Protein AF-A0A9W9FMP5-F1 (afdb_monomer)

InterPro domains:
  IPR021858 Fungal transcription factor [PF11951] (25-147)

Secondary structure (DSSP, 8-state):
----------------HHHHHHHHHHHHHHHHHHHHHHS-SHIIIIIIHHHHHH-HHHHHHHHHHHHHHHHHHH-----HHHHHHHHHHHHHHHHHHHHHHH-TTS--HHHHHHHHHHHHHHHHHTT-HHHHHHHHHHHHHHHHHHHHHHTTSPP-

Mean predicted aligned error: 11.26 Å

Solvent-accessible surface area (backbone atoms only — not comparable to full-atom values): 8519 Å² total; per-residue (Å²): 141,83,83,80,81,84,79,78,91,82,74,89,71,74,76,49,78,62,59,61,48,51,53,40,51,50,19,32,54,47,29,26,58,56,47,23,71,77,46,83,45,78,53,34,58,55,47,47,52,51,39,37,73,74,33,68,36,44,27,24,28,30,19,15,33,17,36,49,44,52,39,64,74,67,67,49,85,63,58,66,65,48,54,53,48,17,53,53,25,36,52,51,14,53,52,45,45,52,56,34,72,70,34,84,91,58,62,53,61,68,61,51,44,52,45,28,52,40,51,24,53,41,24,53,74,69,69,35,60,69,62,21,46,53,30,50,52,54,42,49,52,55,52,53,56,49,56,54,54,62,74,67,60,77,85,131

Structure (mmCIF, N/CA/C/O backbone):
data_AF-A0A9W9FMP5-F1
#
_entry.id   AF-A0A9W9FMP5-F1
#
loop_
_atom_site.group_PDB
_atom_site.id
_atom_site.type_symbol
_atom_site.label_atom_id
_atom_site.label_alt_id
_atom_site.label_c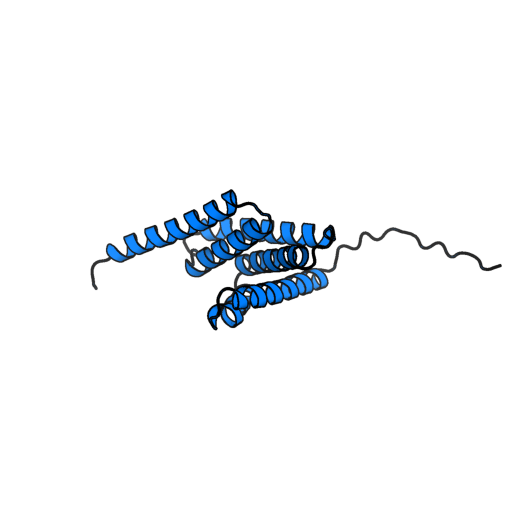omp_id
_atom_site.label_asym_id
_atom_site.label_entity_id
_atom_site.label_seq_id
_atom_site.pdbx_PDB_ins_code
_atom_site.Cartn_x
_atom_site.Cartn_y
_atom_site.Cartn_z
_atom_site.occupancy
_atom_site.B_iso_or_equiv
_atom_site.auth_seq_id
_atom_site.auth_comp_id
_atom_site.auth_asym_id
_atom_site.auth_atom_id
_atom_site.pdbx_PDB_model_num
ATOM 1 N N . MET A 1 1 ? 31.344 25.190 -42.858 1.00 36.44 1 MET A N 1
ATOM 2 C CA . MET A 1 1 ? 31.769 25.723 -41.545 1.00 36.44 1 MET A CA 1
ATOM 3 C C . MET A 1 1 ? 30.525 26.221 -40.824 1.00 36.44 1 MET A C 1
ATOM 5 O O . MET A 1 1 ? 30.128 27.362 -40.998 1.00 36.44 1 MET A O 1
ATOM 9 N N . SER A 1 2 ? 29.834 25.313 -40.141 1.00 35.16 2 SER A N 1
ATOM 10 C CA . SER A 1 2 ? 28.576 25.556 -39.429 1.00 35.16 2 SER A CA 1
ATOM 11 C C . SER A 1 2 ? 28.876 25.939 -37.982 1.00 35.16 2 SER A C 1
ATOM 13 O O . SER A 1 2 ? 29.542 25.190 -37.269 1.00 35.16 2 SER A O 1
ATOM 15 N N . ASN A 1 3 ? 28.422 27.128 -37.587 1.00 31.41 3 ASN A N 1
ATOM 16 C CA . ASN A 1 3 ? 28.619 27.685 -36.257 1.00 31.41 3 ASN A CA 1
ATOM 17 C C . ASN A 1 3 ? 27.646 27.032 -35.262 1.00 31.41 3 ASN A C 1
ATOM 19 O O . ASN A 1 3 ? 26.470 26.838 -35.561 1.00 31.41 3 ASN A O 1
ATOM 23 N N . VAL A 1 4 ? 28.180 26.659 -34.103 1.00 40.00 4 VAL A N 1
ATOM 24 C CA . VAL A 1 4 ? 27.516 25.916 -33.030 1.00 40.00 4 VAL A CA 1
ATOM 25 C C . VAL A 1 4 ? 26.744 26.897 -32.149 1.00 40.00 4 VAL A C 1
ATOM 27 O O . VAL A 1 4 ? 27.342 27.666 -31.396 1.00 40.00 4 VAL A O 1
ATOM 30 N N . GLU A 1 5 ? 25.414 26.856 -32.222 1.00 42.22 5 GLU A N 1
ATOM 31 C CA . GLU A 1 5 ? 24.543 27.517 -31.250 1.00 42.22 5 GLU A CA 1
ATOM 32 C C . GLU A 1 5 ? 24.638 26.755 -29.918 1.00 42.22 5 GLU A C 1
ATOM 34 O O . GLU A 1 5 ? 24.221 25.599 -29.791 1.00 42.22 5 GLU A O 1
ATOM 39 N N . LYS A 1 6 ? 25.244 27.400 -28.919 1.00 42.75 6 LYS A N 1
ATOM 40 C CA . LYS A 1 6 ? 25.359 26.911 -27.543 1.00 42.75 6 LYS A CA 1
ATOM 41 C C . LYS A 1 6 ? 23.966 26.722 -26.938 1.00 42.75 6 LYS A C 1
ATOM 43 O O . LYS A 1 6 ? 23.319 27.688 -26.543 1.00 42.75 6 LYS A O 1
ATOM 48 N N . ARG A 1 7 ? 23.535 25.469 -26.782 1.00 31.64 7 ARG A N 1
ATOM 49 C CA . ARG A 1 7 ? 22.376 25.123 -25.954 1.00 31.64 7 ARG A CA 1
ATOM 50 C C . ARG A 1 7 ? 22.812 25.100 -24.488 1.00 31.64 7 ARG A C 1
ATOM 52 O O . ARG A 1 7 ? 23.547 24.217 -24.057 1.00 31.64 7 ARG A O 1
ATOM 59 N N . SER A 1 8 ? 22.394 26.126 -23.756 1.00 32.75 8 SER A N 1
ATOM 60 C CA . SER A 1 8 ? 22.575 26.261 -22.309 1.00 32.75 8 SER A CA 1
ATOM 61 C C . SER A 1 8 ? 21.872 25.108 -21.568 1.00 32.75 8 SER A C 1
ATOM 63 O O . SER A 1 8 ? 20.692 24.875 -21.841 1.00 32.75 8 SER A O 1
ATOM 65 N N . PRO A 1 9 ? 22.525 24.387 -20.638 1.00 42.00 9 PRO A N 1
ATOM 66 C CA . PRO A 1 9 ? 21.867 23.397 -19.801 1.00 42.00 9 PRO A CA 1
ATOM 67 C C . PRO A 1 9 ? 21.539 24.032 -18.449 1.00 42.00 9 PRO A C 1
ATOM 69 O O . PRO A 1 9 ? 22.345 23.985 -17.526 1.00 42.00 9 PRO A O 1
ATOM 72 N N . ASN A 1 10 ? 20.369 24.658 -18.322 1.00 38.16 10 ASN A N 1
ATOM 73 C CA . ASN A 1 10 ? 19.788 24.860 -16.997 1.00 38.16 10 ASN A CA 1
ATOM 74 C C . ASN A 1 10 ? 18.283 25.114 -17.078 1.00 38.16 10 ASN A C 1
ATOM 76 O O . ASN A 1 10 ? 17.819 26.241 -17.222 1.00 38.16 10 ASN A O 1
ATOM 80 N N . ALA A 1 11 ? 17.525 24.032 -16.982 1.00 34.66 11 ALA A N 1
ATOM 81 C CA . ALA A 1 11 ? 16.156 24.058 -16.507 1.00 34.66 11 ALA A CA 1
ATOM 82 C C . ALA A 1 11 ? 15.938 22.724 -15.803 1.00 34.66 11 ALA A C 1
ATOM 84 O O . ALA A 1 11 ? 15.623 21.706 -16.417 1.00 34.66 11 ALA A O 1
ATOM 85 N N . THR A 1 12 ? 16.194 22.731 -14.500 1.00 41.97 12 THR A N 1
ATOM 86 C CA . THR A 1 12 ? 15.653 21.769 -13.548 1.00 41.97 12 THR A CA 1
ATOM 87 C C . THR A 1 12 ? 14.134 21.851 -13.676 1.00 41.97 12 THR A C 1
ATOM 89 O O . THR A 1 12 ? 13.482 22.626 -12.978 1.00 41.97 12 THR A O 1
ATOM 92 N N . ASN A 1 13 ? 13.577 21.139 -14.657 1.00 40.41 13 ASN A N 1
ATOM 93 C CA . ASN A 1 13 ? 12.145 21.057 -14.871 1.00 40.41 13 ASN A CA 1
ATOM 94 C C . ASN A 1 13 ? 11.558 20.377 -13.640 1.00 40.41 13 ASN A C 1
ATOM 96 O O . ASN A 1 13 ? 11.644 19.162 -13.462 1.00 40.41 13 ASN A O 1
ATOM 100 N N . ALA A 1 14 ? 10.974 21.188 -12.765 1.00 45.09 14 ALA A N 1
ATOM 101 C CA . ALA A 1 14 ? 9.940 20.730 -11.870 1.00 45.09 14 ALA A CA 1
ATOM 102 C C . ALA A 1 14 ? 8.865 20.075 -12.750 1.00 45.09 14 ALA A C 1
ATOM 104 O O . ALA A 1 14 ? 8.106 20.790 -13.402 1.00 45.09 14 ALA A O 1
ATOM 105 N N . LEU A 1 15 ? 8.860 18.734 -12.813 1.00 46.03 15 LEU A N 1
ATOM 106 C CA . LEU A 1 15 ? 7.832 17.958 -13.511 1.00 46.03 15 LEU A CA 1
ATOM 107 C C . LEU A 1 15 ? 6.466 18.552 -13.182 1.00 46.03 15 LEU A C 1
ATOM 109 O O . LEU A 1 15 ? 6.135 18.738 -11.997 1.00 46.03 15 LEU A O 1
ATOM 113 N N . ALA A 1 16 ? 5.710 18.874 -14.226 1.00 40.97 16 ALA A N 1
ATOM 114 C CA . ALA A 1 16 ? 4.450 19.573 -14.096 1.00 40.97 16 ALA A CA 1
ATOM 115 C C . ALA A 1 16 ? 3.493 18.769 -13.189 1.00 40.97 16 ALA A C 1
ATOM 117 O O . ALA A 1 16 ? 3.515 17.535 -13.188 1.00 40.97 16 ALA A O 1
ATOM 118 N N . PRO A 1 17 ? 2.595 19.425 -12.430 1.00 51.88 17 PRO A N 1
ATOM 119 C CA . PRO A 1 17 ? 1.590 18.728 -11.623 1.00 51.88 17 PRO A CA 1
ATOM 120 C C . PRO A 1 17 ? 0.709 17.760 -12.432 1.00 51.88 17 PRO A C 1
ATOM 122 O O . PRO A 1 17 ? 0.138 16.840 -11.854 1.00 51.88 17 PRO A O 1
ATOM 125 N N . ALA A 1 18 ? 0.585 17.980 -13.746 1.00 48.06 18 ALA A N 1
ATOM 126 C CA . ALA A 1 18 ? -0.173 17.137 -14.665 1.00 48.06 18 ALA A CA 1
ATOM 127 C C . ALA A 1 18 ? 0.562 15.832 -15.021 1.00 48.06 18 ALA A C 1
ATOM 129 O O . ALA A 1 18 ? -0.059 14.776 -14.946 1.00 48.06 18 ALA A O 1
ATOM 130 N N . GLU A 1 19 ? 1.869 15.889 -15.301 1.00 50.12 19 GLU A N 1
ATOM 131 C CA . GLU A 1 19 ? 2.709 14.705 -15.563 1.00 50.12 19 GLU A CA 1
ATOM 132 C C . GLU A 1 19 ? 2.706 13.785 -14.332 1.00 50.12 19 GLU A C 1
ATOM 134 O O . GLU A 1 19 ? 2.326 12.623 -14.418 1.00 50.12 19 GLU A O 1
ATOM 139 N N . LYS A 1 20 ? 2.895 14.356 -13.130 1.00 64.00 20 LYS A N 1
ATOM 140 C CA . LYS A 1 20 ? 2.813 13.604 -11.861 1.00 64.00 20 LYS A CA 1
ATOM 141 C C . LYS A 1 20 ? 1.445 12.965 -11.592 1.00 64.00 20 LYS A C 1
ATOM 143 O O . LYS A 1 20 ? 1.367 11.999 -10.836 1.00 64.00 20 LYS A O 1
ATOM 148 N N . ARG A 1 21 ? 0.350 13.533 -12.117 1.00 67.62 21 ARG A N 1
ATOM 149 C CA . ARG A 1 21 ? -1.007 12.971 -11.965 1.00 67.62 21 ARG A CA 1
ATOM 150 C C . ARG A 1 21 ? -1.253 11.831 -12.947 1.00 67.62 21 ARG A C 1
ATOM 152 O O . ARG A 1 21 ? -1.899 10.861 -12.562 1.00 67.62 21 ARG A O 1
ATOM 159 N N . GLN A 1 22 ? -0.740 11.952 -14.169 1.00 74.69 22 GLN A N 1
ATOM 160 C CA . GLN A 1 22 ? -0.816 10.903 -15.184 1.00 74.69 22 GLN A CA 1
ATOM 161 C C . GLN A 1 22 ? -0.038 9.661 -14.739 1.00 74.69 22 GLN A C 1
ATOM 163 O O . GLN A 1 22 ? -0.601 8.570 -14.787 1.00 74.69 22 GLN A O 1
ATOM 168 N N . ASP A 1 23 ? 1.161 9.835 -14.175 1.00 77.56 23 ASP A N 1
ATOM 169 C CA . ASP A 1 23 ? 1.973 8.729 -13.645 1.00 77.56 23 ASP A CA 1
ATOM 170 C C . ASP A 1 23 ? 1.247 7.976 -12.518 1.00 77.56 23 ASP A C 1
ATOM 172 O O . ASP A 1 23 ? 1.156 6.751 -12.513 1.00 77.56 23 ASP A O 1
ATOM 176 N N . VAL A 1 24 ? 0.655 8.708 -11.564 1.00 81.88 24 VAL A N 1
ATOM 177 C CA . VAL A 1 24 ? -0.119 8.102 -10.465 1.00 81.88 24 VAL A CA 1
ATOM 178 C C . VAL A 1 24 ? -1.309 7.310 -10.996 1.00 81.88 24 VAL A C 1
ATOM 180 O O . VAL A 1 24 ? -1.566 6.211 -10.511 1.00 81.88 24 VAL A O 1
ATOM 183 N N . GLN A 1 25 ? -2.041 7.848 -11.974 1.00 83.81 25 GLN A N 1
ATOM 184 C CA . GLN A 1 25 ? -3.195 7.159 -12.547 1.00 83.81 25 GLN A CA 1
ATOM 185 C C . GLN A 1 25 ? -2.780 5.904 -13.322 1.00 83.81 25 GLN A C 1
ATOM 187 O O . GLN A 1 25 ? -3.431 4.869 -13.177 1.00 83.81 25 GLN A O 1
ATOM 192 N N . PHE A 1 26 ? -1.692 5.986 -14.088 1.00 85.06 26 PHE A N 1
ATOM 193 C CA . PHE A 1 26 ? -1.112 4.855 -14.804 1.00 85.06 26 PHE A CA 1
ATOM 194 C C . PHE A 1 26 ? -0.773 3.710 -13.842 1.00 85.06 26 PHE A C 1
ATOM 196 O O . PHE A 1 26 ? -1.336 2.622 -13.962 1.00 85.06 26 PHE A O 1
ATOM 203 N N . PHE A 1 27 ? 0.024 3.978 -12.804 1.00 85.06 27 PHE A N 1
ATOM 204 C CA . PHE A 1 27 ? 0.428 2.939 -11.854 1.00 85.06 27 PHE A CA 1
ATOM 205 C C . PHE A 1 27 ? -0.718 2.425 -10.975 1.00 85.06 27 PHE A C 1
ATOM 207 O O . PHE A 1 27 ? -0.705 1.264 -10.571 1.00 85.06 27 PHE A O 1
ATOM 214 N N . CYS A 1 28 ? -1.746 3.238 -10.700 1.00 84.06 28 CYS A N 1
ATOM 215 C CA . CYS A 1 28 ? -2.967 2.738 -10.058 1.00 84.06 28 CYS A CA 1
ATOM 216 C C . CYS A 1 28 ? -3.701 1.725 -10.949 1.00 84.06 28 CYS A C 1
ATOM 218 O O . CYS A 1 28 ? -4.200 0.716 -10.445 1.00 84.06 28 CYS A O 1
ATOM 220 N N . SER A 1 29 ? -3.768 1.980 -12.260 1.00 84.38 29 SER A N 1
ATOM 221 C CA . SER A 1 29 ? -4.370 1.052 -13.221 1.00 84.38 29 SER A CA 1
ATOM 222 C C . SER A 1 29 ? -3.570 -0.246 -13.311 1.00 84.38 29 SER A C 1
ATOM 224 O O . SER A 1 29 ? -4.166 -1.321 -13.305 1.00 84.38 29 SER A O 1
ATOM 226 N N . GLU A 1 30 ? -2.238 -0.162 -13.334 1.00 83.31 30 GLU A N 1
ATOM 227 C CA . GLU A 1 30 ? -1.379 -1.350 -13.310 1.00 83.31 30 GLU A CA 1
ATOM 228 C C . GLU A 1 30 ? -1.582 -2.171 -12.037 1.00 83.31 30 GLU A C 1
ATOM 230 O O . GLU A 1 30 ? -1.874 -3.363 -12.115 1.00 83.31 30 GLU A O 1
ATOM 235 N N . ALA A 1 31 ? -1.518 -1.535 -10.863 1.00 83.19 31 ALA A N 1
ATOM 236 C CA . ALA A 1 31 ? -1.736 -2.209 -9.583 1.00 83.19 31 ALA A CA 1
ATOM 237 C C . ALA A 1 31 ? -3.095 -2.919 -9.528 1.00 83.19 31 ALA A C 1
ATOM 239 O O . ALA A 1 31 ? -3.195 -4.026 -9.003 1.00 83.19 31 ALA A O 1
ATOM 240 N N . THR A 1 32 ? -4.130 -2.311 -10.108 1.00 80.94 32 THR A N 1
ATOM 241 C CA . THR A 1 32 ? -5.474 -2.895 -10.184 1.00 80.94 32 THR A CA 1
ATOM 242 C C . THR A 1 32 ? -5.491 -4.175 -11.022 1.00 80.94 32 THR A C 1
ATOM 244 O O . THR A 1 32 ? -6.002 -5.192 -10.553 1.00 80.94 32 THR A O 1
ATOM 247 N N . GLY A 1 33 ? -4.867 -4.165 -12.204 1.00 79.75 33 GLY A N 1
ATOM 248 C CA . GLY A 1 33 ? -4.755 -5.352 -13.060 1.00 79.75 33 GLY A CA 1
ATOM 249 C C . GLY A 1 33 ? -3.903 -6.468 -12.444 1.00 79.75 33 GLY A C 1
ATOM 250 O O . GLY A 1 33 ? -4.231 -7.648 -12.553 1.00 79.75 33 GLY A O 1
ATOM 251 N N . ILE A 1 34 ? -2.828 -6.107 -11.741 1.00 78.19 34 ILE A N 1
ATOM 252 C CA . ILE A 1 34 ? -1.970 -7.068 -11.036 1.00 78.19 34 ILE A CA 1
ATOM 253 C C . ILE A 1 34 ? -2.763 -7.756 -9.919 1.00 78.19 34 ILE A C 1
ATOM 255 O O . ILE A 1 34 ? -2.785 -8.983 -9.820 1.00 78.19 34 ILE A O 1
ATOM 259 N N . LEU A 1 35 ? -3.444 -6.971 -9.082 1.00 74.88 35 LEU A N 1
ATOM 260 C CA . LEU A 1 35 ? -4.177 -7.483 -7.926 1.00 74.88 35 LEU A CA 1
ATOM 261 C C . LEU A 1 35 ? -5.429 -8.267 -8.323 1.00 74.88 35 LEU A C 1
ATOM 263 O O . LEU A 1 35 ? -5.739 -9.255 -7.659 1.00 74.88 35 LEU A O 1
ATOM 267 N N . SER A 1 36 ? -6.109 -7.902 -9.412 1.00 74.44 36 SER A N 1
ATOM 268 C CA . SER A 1 36 ? -7.226 -8.695 -9.942 1.00 74.44 36 SER A CA 1
ATOM 269 C C . SER A 1 36 ? -6.774 -10.070 -10.449 1.00 74.44 36 SER A C 1
ATOM 271 O O . SER A 1 36 ? -7.516 -11.043 -10.308 1.00 74.44 36 SER A O 1
ATOM 273 N N . GLY A 1 37 ? -5.532 -10.190 -10.936 1.00 71.12 37 GLY A N 1
ATOM 274 C CA . GLY A 1 37 ? -4.912 -11.474 -11.275 1.00 71.12 37 GLY A CA 1
ATOM 275 C C . GLY A 1 37 ? -4.628 -12.372 -10.062 1.00 71.12 37 GLY A C 1
ATOM 276 O O . GLY A 1 37 ? -4.763 -13.591 -10.159 1.00 71.12 37 GLY A O 1
ATOM 277 N N . PHE A 1 38 ? -4.273 -11.791 -8.911 1.00 65.81 38 PHE A N 1
ATOM 278 C CA . PHE A 1 38 ? -4.036 -12.534 -7.662 1.00 65.81 38 PHE A CA 1
ATOM 279 C C . PHE A 1 38 ? -5.322 -12.855 -6.891 1.00 65.81 38 PHE A C 1
ATOM 281 O O . PHE A 1 38 ? -5.408 -13.887 -6.225 1.00 65.81 38 PHE A O 1
A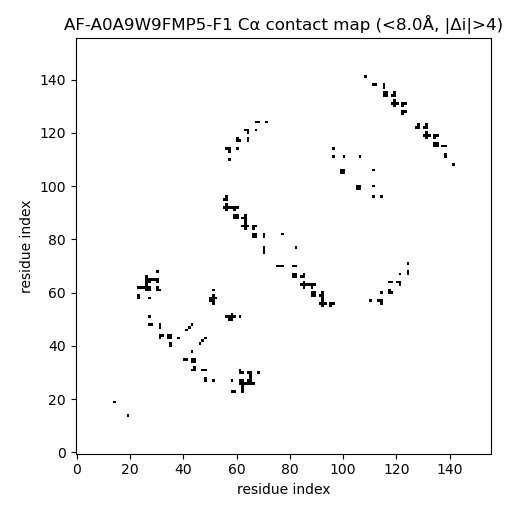TOM 288 N N . PHE A 1 39 ? -6.321 -11.980 -6.987 1.00 62.91 39 PHE A N 1
ATOM 289 C CA . PHE A 1 39 ? -7.585 -12.079 -6.269 1.00 62.91 39 PHE A CA 1
ATOM 290 C C . PHE A 1 39 ? -8.752 -11.946 -7.257 1.00 62.91 39 PHE A C 1
ATOM 292 O O . PHE A 1 39 ? -9.390 -10.889 -7.305 1.00 62.91 39 PHE A O 1
ATOM 299 N N . PRO A 1 40 ? -9.048 -13.001 -8.042 1.00 55.69 40 PRO A N 1
ATOM 300 C CA . PRO A 1 40 ? -10.070 -12.976 -9.085 1.00 55.69 40 PRO A CA 1
ATOM 301 C C . PRO A 1 40 ? -11.458 -12.781 -8.469 1.00 55.69 40 PRO A C 1
ATOM 303 O O . PRO A 1 40 ? -12.147 -13.718 -8.074 1.00 55.69 40 PRO A O 1
ATOM 306 N N . SER A 1 41 ? -11.850 -11.522 -8.334 1.00 59.00 41 SER A N 1
ATOM 307 C CA . SER A 1 41 ? -13.162 -11.075 -7.893 1.00 59.00 41 SER A CA 1
ATOM 308 C C . SER A 1 41 ? -13.414 -9.706 -8.514 1.00 59.00 41 SER A C 1
ATOM 310 O O . SER A 1 41 ? -12.496 -8.888 -8.592 1.00 59.00 41 SER A O 1
AT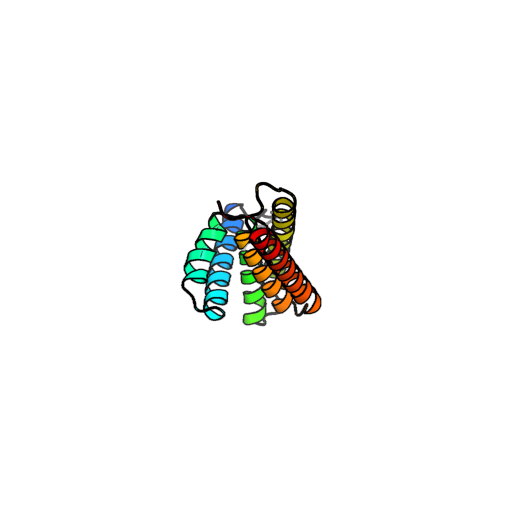OM 312 N N . ASP A 1 42 ? -14.666 -9.421 -8.879 1.00 58.62 42 ASP A N 1
ATOM 313 C CA . ASP A 1 42 ? -15.104 -8.099 -9.368 1.00 58.62 42 ASP A CA 1
ATOM 314 C C . ASP A 1 42 ? -14.815 -6.964 -8.370 1.00 58.62 42 ASP A C 1
ATOM 316 O O . ASP A 1 42 ? -14.917 -5.781 -8.703 1.00 58.62 42 ASP A O 1
ATOM 320 N N . CYS A 1 43 ? -14.449 -7.340 -7.138 1.00 55.91 43 CYS A N 1
ATOM 321 C CA . CYS A 1 43 ? -13.929 -6.459 -6.117 1.00 55.91 43 CYS A CA 1
ATOM 322 C C . CYS A 1 43 ? -12.732 -5.682 -6.669 1.00 55.91 43 CYS A C 1
ATOM 324 O O . CYS A 1 43 ? -12.862 -4.500 -6.919 1.00 55.91 43 CYS A O 1
ATOM 326 N N . TRP A 1 44 ? -11.584 -6.287 -6.961 1.00 66.19 44 TRP A N 1
ATOM 327 C CA . TRP A 1 44 ? -10.370 -5.486 -7.170 1.00 66.19 44 TRP A CA 1
ATOM 328 C C . TRP A 1 44 ? -10.418 -4.587 -8.404 1.00 66.19 44 TRP A C 1
ATOM 330 O O . TRP A 1 44 ? -10.050 -3.423 -8.297 1.00 66.19 44 TRP A O 1
ATOM 340 N N . ASP A 1 45 ? -10.963 -5.061 -9.522 1.00 67.25 45 ASP A N 1
ATOM 341 C CA . ASP A 1 45 ? -10.940 -4.298 -10.773 1.00 67.25 45 ASP A CA 1
ATOM 342 C C . ASP A 1 45 ? -11.812 -3.026 -10.709 1.00 67.25 45 ASP A C 1
ATOM 344 O O . ASP A 1 45 ? -11.393 -1.930 -11.087 1.00 67.25 45 ASP A O 1
ATOM 348 N N . ARG A 1 46 ? -13.020 -3.130 -10.134 1.00 71.44 46 ARG A N 1
ATOM 349 C CA . ARG A 1 46 ? -13.950 -1.995 -10.014 1.00 71.44 46 ARG A CA 1
ATOM 350 C C . ARG A 1 46 ? -13.832 -1.266 -8.674 1.00 71.44 46 ARG A C 1
ATOM 352 O O . ARG A 1 46 ? -13.884 -0.037 -8.645 1.00 71.44 46 ARG A O 1
ATOM 359 N N . PHE A 1 47 ? -13.693 -1.992 -7.570 1.00 76.81 47 PHE A N 1
ATOM 360 C CA . PHE A 1 47 ? -13.628 -1.431 -6.219 1.00 76.81 47 PHE A CA 1
ATOM 361 C C . PHE A 1 47 ? -12.310 -0.702 -5.990 1.00 76.81 47 PHE A C 1
ATOM 363 O O . PHE A 1 47 ? -12.342 0.458 -5.590 1.00 76.81 47 PHE A O 1
ATOM 370 N N . LEU A 1 48 ? -11.154 -1.309 -6.299 1.00 78.88 48 LEU A N 1
ATOM 371 C CA . LEU A 1 48 ? -9.871 -0.632 -6.079 1.00 78.88 48 LEU A CA 1
ATOM 372 C C . LEU A 1 48 ? -9.772 0.627 -6.940 1.00 78.88 48 LEU A C 1
ATOM 374 O O . LEU A 1 48 ? -9.401 1.682 -6.429 1.00 78.88 48 LEU A O 1
ATOM 378 N N . SER A 1 49 ? -10.197 0.550 -8.204 1.00 79.75 49 SER A N 1
ATOM 379 C CA . SER A 1 49 ? -10.277 1.713 -9.091 1.00 79.75 49 SER A CA 1
ATOM 380 C C . SER A 1 49 ? -11.080 2.856 -8.450 1.00 79.75 49 SER A C 1
ATOM 382 O O . SER A 1 49 ? -10.548 3.952 -8.262 1.00 79.75 49 SER A O 1
ATOM 384 N N . GLN A 1 50 ? -12.310 2.597 -7.990 1.00 85.00 50 GLN A N 1
ATOM 385 C CA . GLN A 1 50 ? -13.133 3.603 -7.302 1.00 85.00 50 GLN A CA 1
ATOM 386 C C . GLN A 1 50 ? -12.457 4.158 -6.039 1.00 85.00 50 GLN A C 1
ATOM 388 O O . GLN A 1 50 ? -12.444 5.374 -5.821 1.00 85.00 50 GLN A O 1
ATOM 393 N N . LEU A 1 51 ? -11.840 3.291 -5.237 1.00 86.06 51 LEU A N 1
ATOM 394 C CA . LEU A 1 51 ? -11.172 3.684 -4.001 1.00 86.06 51 LEU A CA 1
ATOM 3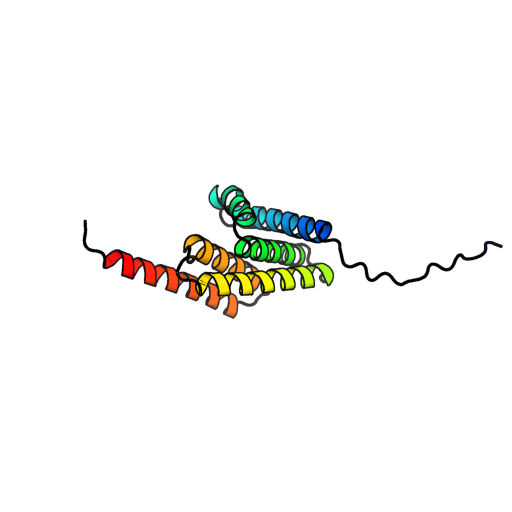95 C C . LEU A 1 51 ? -9.933 4.549 -4.243 1.00 86.06 51 LEU A C 1
ATOM 397 O O . LEU A 1 51 ? -9.699 5.480 -3.476 1.00 86.06 51 LEU A O 1
ATOM 401 N N . THR A 1 52 ? -9.165 4.320 -5.312 1.00 86.50 52 THR A N 1
ATOM 402 C CA . THR A 1 52 ? -8.033 5.200 -5.666 1.00 86.50 52 THR A CA 1
ATOM 403 C C . THR A 1 52 ? -8.496 6.603 -6.071 1.00 86.50 52 THR A C 1
ATOM 405 O O . THR A 1 52 ? -7.772 7.581 -5.879 1.00 86.50 52 THR A O 1
ATOM 408 N N . HIS A 1 53 ? -9.719 6.760 -6.582 1.00 85.81 53 HIS A N 1
ATOM 409 C CA . HIS A 1 53 ? -10.279 8.084 -6.850 1.00 85.81 53 HIS A CA 1
ATOM 410 C C . HIS A 1 53 ? -10.704 8.795 -5.561 1.00 85.81 53 HIS A C 1
ATOM 412 O O . HIS A 1 53 ? -10.383 9.978 -5.386 1.00 85.81 53 HIS A O 1
ATOM 418 N N . GLN A 1 54 ? -11.373 8.067 -4.665 1.00 87.06 54 GLN A N 1
ATOM 419 C CA . GLN A 1 54 ? -11.993 8.598 -3.449 1.00 87.06 54 GLN A CA 1
ATOM 420 C C . GLN A 1 54 ? -11.000 8.812 -2.302 1.00 87.06 54 GLN A C 1
ATOM 422 O O . GLN A 1 54 ? -11.089 9.814 -1.595 1.00 87.06 54 GLN A O 1
ATOM 427 N N . HIS A 1 55 ? -10.021 7.921 -2.141 1.00 88.81 55 HIS A N 1
ATOM 428 C CA . HIS A 1 55 ? -9.170 7.875 -0.956 1.00 88.81 55 HIS A CA 1
ATOM 429 C C . HIS A 1 55 ? -7.694 8.103 -1.310 1.00 88.81 55 HIS A C 1
ATOM 431 O O . HIS A 1 55 ? -7.076 7.275 -1.987 1.00 88.81 55 HIS A O 1
ATOM 437 N N . PRO A 1 56 ? -7.084 9.217 -0.856 1.00 88.88 56 PRO A N 1
ATOM 438 C CA . PRO A 1 56 ? -5.693 9.540 -1.172 1.00 88.88 56 PRO A CA 1
ATOM 439 C C . PRO A 1 56 ? -4.712 8.483 -0.651 1.00 88.88 56 PRO A C 1
ATOM 441 O O . PRO A 1 56 ? -3.776 8.143 -1.371 1.00 88.88 56 PRO A O 1
ATOM 444 N N . THR A 1 57 ? -4.962 7.902 0.528 1.00 91.81 57 THR A N 1
ATOM 445 C CA . THR A 1 57 ? -4.161 6.802 1.089 1.00 91.81 57 THR A CA 1
ATOM 446 C C . THR A 1 57 ? -4.051 5.628 0.111 1.00 91.81 57 THR A C 1
ATOM 448 O O . THR A 1 57 ? -2.947 5.203 -0.230 1.00 91.81 57 THR A O 1
ATOM 451 N N . ILE A 1 58 ? -5.195 5.159 -0.400 1.00 92.12 58 ILE A N 1
ATOM 452 C CA . ILE A 1 58 ? -5.282 4.023 -1.327 1.00 92.12 58 ILE A CA 1
ATOM 453 C C . ILE A 1 58 ? -4.619 4.356 -2.659 1.00 92.12 58 ILE A C 1
ATOM 455 O O . ILE A 1 58 ? -3.859 3.551 -3.185 1.00 92.12 58 ILE A O 1
ATOM 459 N N . ARG A 1 59 ? -4.848 5.564 -3.181 1.00 92.88 59 ARG A N 1
ATOM 460 C CA . ARG A 1 59 ? -4.229 6.042 -4.425 1.00 92.88 59 ARG A CA 1
ATOM 461 C C . ARG A 1 59 ? -2.707 6.008 -4.367 1.00 92.88 59 ARG A C 1
ATOM 463 O O . ARG A 1 59 ? -2.062 5.508 -5.280 1.00 92.88 59 ARG A O 1
ATOM 470 N N . HIS A 1 60 ? -2.134 6.544 -3.293 1.00 93.88 60 HIS A N 1
ATOM 471 C CA . HIS A 1 60 ? -0.687 6.576 -3.114 1.00 93.88 60 HIS A CA 1
ATOM 472 C C . HIS A 1 60 ? -0.113 5.169 -2.903 1.00 93.88 60 HIS A C 1
ATOM 474 O O . HIS A 1 60 ? 0.914 4.839 -3.490 1.00 93.88 60 HIS A O 1
ATOM 480 N N . ALA A 1 61 ? -0.792 4.312 -2.136 1.00 93.81 61 ALA A N 1
ATOM 481 C CA . ALA A 1 61 ? -0.360 2.931 -1.940 1.00 93.81 61 ALA A CA 1
ATOM 482 C C . ALA A 1 61 ? -0.412 2.118 -3.248 1.00 93.81 61 ALA A C 1
ATOM 484 O O . ALA A 1 61 ? 0.559 1.450 -3.591 1.00 93.81 61 ALA A O 1
ATOM 485 N N . ALA A 1 62 ? -1.499 2.225 -4.018 1.00 92.69 62 ALA A N 1
ATOM 486 C CA . ALA A 1 62 ? -1.654 1.535 -5.297 1.00 92.69 62 ALA A CA 1
ATOM 487 C C . ALA A 1 62 ? -0.621 2.008 -6.331 1.00 92.69 62 ALA A C 1
ATOM 489 O O . ALA A 1 62 ? 0.034 1.183 -6.959 1.00 92.69 62 ALA A O 1
ATOM 490 N N . ALA A 1 63 ? -0.399 3.321 -6.455 1.00 92.00 63 ALA A N 1
ATOM 491 C CA . ALA A 1 63 ? 0.634 3.855 -7.343 1.00 92.00 63 ALA A CA 1
ATOM 492 C C . ALA A 1 63 ? 2.049 3.382 -6.963 1.00 92.00 63 ALA A C 1
ATOM 494 O O . ALA A 1 63 ? 2.863 3.127 -7.846 1.00 92.00 63 ALA A O 1
ATOM 495 N N . ALA A 1 64 ? 2.346 3.238 -5.665 1.00 93.00 64 ALA A N 1
ATOM 496 C CA . ALA A 1 64 ? 3.620 2.678 -5.215 1.00 93.00 64 ALA A CA 1
ATOM 497 C C . ALA A 1 64 ? 3.773 1.203 -5.617 1.00 93.00 64 ALA A C 1
ATOM 499 O O . ALA A 1 64 ? 4.836 0.812 -6.092 1.00 93.00 64 ALA A O 1
ATOM 500 N N . VAL A 1 65 ? 2.711 0.402 -5.461 1.00 91.69 65 VAL A N 1
ATOM 501 C CA . VAL A 1 65 ? 2.697 -1.016 -5.857 1.00 91.69 65 VAL A CA 1
ATOM 502 C C . VAL A 1 65 ? 2.893 -1.173 -7.363 1.00 91.69 65 VAL A C 1
ATOM 504 O O . VAL A 1 65 ? 3.729 -1.976 -7.763 1.00 91.69 65 VAL A O 1
ATOM 507 N N . GLY A 1 66 ? 2.177 -0.400 -8.188 1.00 89.94 66 GLY A N 1
ATOM 508 C CA . GLY A 1 66 ? 2.320 -0.453 -9.647 1.00 89.94 66 GLY A CA 1
ATOM 509 C C . GLY A 1 66 ? 3.753 -0.156 -10.090 1.00 89.94 66 GLY A C 1
ATOM 510 O O . GLY A 1 66 ? 4.366 -0.968 -10.775 1.00 89.94 66 GLY A O 1
ATOM 511 N N . ALA A 1 67 ? 4.328 0.942 -9.592 1.00 89.75 67 ALA A N 1
ATOM 512 C CA . ALA A 1 67 ? 5.698 1.334 -9.924 1.00 89.75 67 ALA A CA 1
ATOM 513 C C . ALA A 1 67 ? 6.749 0.317 -9.443 1.00 89.75 67 ALA A C 1
ATOM 515 O O . ALA A 1 67 ? 7.696 0.012 -10.165 1.00 89.75 67 ALA A O 1
ATOM 516 N N . ALA A 1 68 ? 6.589 -0.244 -8.240 1.00 88.69 68 ALA A N 1
ATOM 517 C CA . ALA A 1 68 ? 7.497 -1.274 -7.732 1.00 88.69 68 ALA A CA 1
ATOM 518 C C . ALA A 1 68 ? 7.367 -2.597 -8.508 1.00 88.69 68 ALA A C 1
ATOM 520 O O . ALA A 1 68 ? 8.362 -3.287 -8.743 1.00 88.69 68 ALA A O 1
ATOM 521 N N . TYR A 1 69 ? 6.150 -2.957 -8.923 1.00 87.62 69 TYR A N 1
ATOM 522 C CA . TYR A 1 69 ? 5.912 -4.165 -9.703 1.00 87.62 69 TYR A CA 1
ATOM 523 C C . TYR A 1 69 ? 6.502 -4.062 -11.105 1.00 87.62 69 TYR A C 1
ATOM 525 O O . TYR A 1 69 ? 7.126 -5.020 -11.549 1.00 87.62 69 TYR A O 1
ATOM 533 N N . GLU A 1 70 ? 6.359 -2.921 -11.783 1.00 85.62 70 GLU A N 1
ATOM 534 C CA . GLU A 1 70 ? 6.969 -2.685 -13.097 1.00 85.62 70 GLU A CA 1
ATOM 535 C C . GLU A 1 70 ? 8.478 -2.984 -13.056 1.00 85.62 70 GLU A C 1
ATOM 537 O O . GLU A 1 70 ? 8.999 -3.747 -13.872 1.00 85.62 70 GLU A O 1
ATOM 542 N N . GLN A 1 71 ? 9.174 -2.474 -12.036 1.00 81.81 71 GLN A N 1
ATOM 543 C CA . GLN A 1 71 ? 10.603 -2.730 -11.834 1.00 81.81 71 GLN A CA 1
ATOM 544 C C . GLN A 1 71 ? 10.910 -4.208 -11.595 1.00 81.81 71 GLN A C 1
ATOM 546 O O . GLN A 1 71 ? 11.842 -4.763 -12.186 1.00 81.81 71 GLN A O 1
ATOM 551 N N . TYR A 1 72 ? 10.118 -4.852 -10.738 1.00 82.69 72 TYR A N 1
ATOM 552 C CA . TYR A 1 72 ? 10.259 -6.270 -10.436 1.00 82.69 72 TYR A CA 1
ATOM 553 C C . TYR A 1 72 ? 10.035 -7.149 -11.680 1.00 82.69 72 TYR A C 1
ATOM 555 O O . TYR A 1 72 ? 10.825 -8.057 -11.955 1.00 82.69 72 TYR A O 1
ATOM 563 N N . ALA A 1 73 ? 8.982 -6.867 -12.451 1.00 81.56 73 ALA A N 1
ATOM 564 C CA . ALA A 1 73 ? 8.558 -7.641 -13.613 1.00 81.56 73 ALA A CA 1
ATOM 565 C C . ALA A 1 73 ? 9.504 -7.463 -14.806 1.00 81.56 73 ALA A C 1
ATOM 567 O O . ALA A 1 73 ? 9.864 -8.448 -15.455 1.00 81.56 73 ALA A O 1
ATOM 568 N N . LEU A 1 74 ? 9.953 -6.233 -15.073 1.00 75.12 74 LEU A N 1
ATOM 569 C CA . LEU A 1 74 ? 10.859 -5.940 -16.185 1.00 75.12 74 LEU A CA 1
ATOM 570 C C . LEU A 1 74 ? 12.311 -6.356 -15.904 1.00 75.12 74 LEU A C 1
ATOM 572 O O . LEU A 1 74 ? 13.109 -6.402 -16.840 1.00 75.12 74 LEU A O 1
ATOM 576 N N . ARG A 1 75 ? 12.673 -6.670 -14.647 1.00 62.00 75 ARG A N 1
ATOM 577 C CA . ARG A 1 75 ? 14.041 -7.035 -14.209 1.00 62.00 75 ARG A CA 1
ATOM 578 C C . ARG A 1 75 ? 15.134 -6.090 -14.732 1.00 62.00 75 ARG A C 1
ATOM 580 O O . ARG A 1 75 ? 16.298 -6.479 -14.850 1.00 62.00 75 ARG A O 1
ATOM 587 N N . ALA A 1 76 ? 14.773 -4.855 -15.059 1.00 61.19 76 ALA A N 1
ATOM 588 C CA . ALA A 1 76 ? 15.723 -3.833 -15.449 1.00 61.19 76 ALA A CA 1
ATOM 589 C C . ALA A 1 76 ? 16.388 -3.291 -14.174 1.00 61.19 76 ALA A C 1
ATOM 591 O O . ALA A 1 76 ? 15.691 -3.109 -13.172 1.00 61.19 76 ALA A O 1
ATOM 592 N N . PRO A 1 77 ? 17.708 -3.014 -14.166 1.00 56.03 77 PRO A N 1
ATOM 593 C CA . PRO A 1 77 ? 18.305 -2.189 -13.122 1.00 56.03 77 PRO A CA 1
ATOM 594 C C . PRO A 1 77 ? 17.505 -0.888 -13.087 1.00 56.03 77 PRO A C 1
ATOM 596 O O . PRO A 1 77 ? 17.507 -0.160 -14.079 1.00 56.03 77 PRO A O 1
ATOM 599 N N . GLY A 1 78 ? 16.742 -0.685 -12.009 1.00 57.12 78 GLY A N 1
ATOM 600 C CA . GLY A 1 78 ? 15.638 0.267 -11.984 1.00 57.12 78 GLY A CA 1
ATOM 601 C C . GLY A 1 78 ? 16.057 1.622 -12.531 1.00 57.12 78 GLY A C 1
ATOM 602 O O . GLY A 1 78 ? 17.089 2.175 -12.131 1.00 57.12 78 GLY A O 1
ATOM 603 N N . GLU A 1 79 ? 15.256 2.181 -13.440 1.00 64.69 79 GLU A N 1
ATOM 604 C CA . GLU A 1 79 ? 15.357 3.611 -13.663 1.00 64.69 79 GLU A CA 1
ATOM 605 C C . GLU A 1 79 ? 15.139 4.273 -12.301 1.00 64.69 79 GLU A C 1
ATOM 607 O O . GLU A 1 79 ? 14.081 4.135 -11.678 1.00 64.69 79 GLU A O 1
ATOM 612 N N . LYS A 1 80 ? 16.176 4.953 -11.798 1.00 69.88 80 LYS A N 1
ATOM 613 C CA . LYS A 1 80 ? 16.161 5.598 -10.475 1.00 69.88 80 LYS A CA 1
ATOM 614 C C . LYS A 1 80 ? 14.940 6.507 -10.302 1.00 69.88 80 LYS A C 1
ATOM 616 O O . LYS A 1 80 ? 14.524 6.788 -9.186 1.00 69.88 80 LYS A O 1
ATOM 621 N N . THR A 1 81 ? 14.378 6.999 -11.400 1.00 74.38 81 THR A N 1
ATOM 622 C CA . THR A 1 81 ? 13.138 7.774 -11.474 1.00 74.38 81 THR A CA 1
ATOM 623 C C . THR A 1 81 ? 11.925 6.995 -10.961 1.00 74.38 81 THR A C 1
ATOM 625 O O . THR A 1 81 ? 11.243 7.502 -10.071 1.00 74.38 81 THR A O 1
ATOM 628 N N . THR A 1 82 ? 11.688 5.768 -11.433 1.00 78.94 82 THR A N 1
ATOM 629 C CA . THR A 1 82 ? 10.554 4.925 -11.007 1.00 78.94 82 THR A CA 1
ATOM 630 C C . THR A 1 82 ? 10.705 4.461 -9.556 1.00 78.94 82 THR A C 1
ATOM 632 O O . THR A 1 82 ? 9.730 4.448 -8.810 1.00 78.94 82 THR A O 1
ATOM 635 N N . GLU A 1 83 ? 11.934 4.189 -9.099 1.00 80.38 83 GLU A N 1
ATOM 636 C CA . GLU A 1 83 ? 12.194 3.774 -7.706 1.00 80.38 83 GLU A CA 1
ATOM 637 C C . GLU A 1 83 ? 11.903 4.933 -6.746 1.00 80.38 83 GLU A C 1
ATOM 639 O O . GLU A 1 83 ? 11.173 4.796 -5.762 1.00 80.38 83 GLU A O 1
ATOM 644 N N . ASN A 1 84 ? 12.409 6.121 -7.088 1.00 85.62 84 ASN A N 1
ATOM 645 C CA . ASN A 1 84 ? 12.117 7.341 -6.348 1.00 85.62 84 ASN A CA 1
ATOM 646 C C . ASN A 1 84 ? 10.619 7.658 -6.356 1.00 85.62 84 ASN A C 1
ATOM 648 O O . ASN A 1 84 ? 10.091 8.115 -5.342 1.00 85.62 84 ASN A O 1
ATOM 652 N N . PHE A 1 85 ? 9.923 7.415 -7.469 1.00 88.50 85 PHE A N 1
ATOM 653 C CA . PHE A 1 85 ? 8.477 7.579 -7.538 1.00 88.50 85 PHE A CA 1
ATOM 654 C C . PHE A 1 85 ? 7.763 6.615 -6.582 1.00 88.50 85 PHE A C 1
ATOM 656 O O . PHE A 1 85 ? 6.975 7.075 -5.752 1.00 88.50 85 PHE A O 1
ATOM 663 N N . ALA A 1 86 ? 8.075 5.316 -6.628 1.00 88.75 86 ALA A N 1
ATOM 664 C CA . ALA A 1 86 ? 7.478 4.308 -5.752 1.00 88.75 86 ALA A CA 1
ATOM 665 C C . ALA A 1 86 ? 7.678 4.665 -4.270 1.00 88.75 86 ALA A C 1
ATOM 667 O O . ALA A 1 86 ? 6.714 4.695 -3.500 1.00 88.75 86 ALA A O 1
ATOM 668 N N . LEU A 1 87 ? 8.898 5.051 -3.881 1.00 89.75 87 LEU A N 1
ATOM 669 C CA . LEU A 1 87 ? 9.214 5.456 -2.510 1.00 89.75 87 LEU A CA 1
ATOM 670 C C . LEU A 1 87 ? 8.473 6.735 -2.084 1.00 89.75 87 LEU A C 1
ATOM 672 O O . LEU A 1 87 ? 7.985 6.829 -0.952 1.00 89.75 87 LEU A O 1
ATOM 676 N N . GLN A 1 88 ? 8.353 7.720 -2.978 1.00 92.38 88 GLN A N 1
ATOM 677 C CA . GLN A 1 88 ? 7.599 8.947 -2.711 1.00 92.38 88 GLN A CA 1
ATOM 678 C C . GLN A 1 88 ? 6.111 8.663 -2.500 1.00 92.38 88 GLN A C 1
ATOM 680 O O . GLN A 1 88 ? 5.510 9.217 -1.577 1.00 92.38 88 GLN A O 1
ATOM 685 N N . GLN A 1 89 ? 5.508 7.823 -3.343 1.00 93.94 89 GLN A N 1
ATOM 686 C CA . GLN A 1 89 ? 4.102 7.447 -3.199 1.00 93.94 89 GLN A CA 1
ATOM 687 C C . GLN A 1 89 ? 3.889 6.618 -1.931 1.00 93.94 89 GLN A C 1
ATOM 689 O O . GLN A 1 89 ? 2.970 6.907 -1.167 1.00 93.94 89 GLN A O 1
ATOM 694 N N . TYR A 1 90 ? 4.790 5.684 -1.623 1.00 94.06 90 TYR A N 1
ATOM 695 C CA . TYR A 1 90 ? 4.718 4.918 -0.383 1.00 94.06 90 TYR A CA 1
ATOM 696 C C . TYR A 1 90 ? 4.782 5.818 0.857 1.00 94.06 90 TYR A C 1
ATOM 698 O O . TYR A 1 90 ? 3.943 5.713 1.750 1.00 94.06 90 TYR A O 1
ATOM 706 N N . SER A 1 91 ? 5.716 6.771 0.886 1.00 93.75 91 SER A N 1
ATOM 707 C CA . SER A 1 91 ? 5.853 7.715 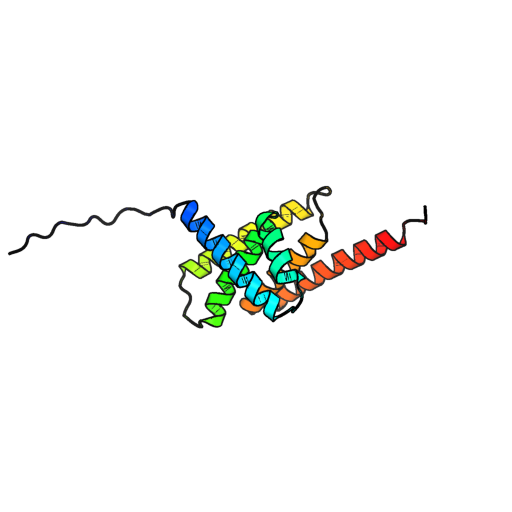2.003 1.00 93.75 91 SER A CA 1
ATOM 708 C C . SER A 1 91 ? 4.581 8.545 2.212 1.00 93.75 91 SER A C 1
ATOM 710 O O . SER A 1 91 ? 4.115 8.694 3.344 1.00 93.75 91 SER A O 1
ATOM 712 N N . LYS A 1 92 ? 3.970 9.030 1.121 1.00 93.88 92 LYS A N 1
ATOM 713 C CA . LYS A 1 92 ? 2.683 9.745 1.173 1.00 93.88 92 LYS A CA 1
ATOM 714 C C . LYS A 1 92 ? 1.557 8.854 1.687 1.00 93.88 92 LYS A C 1
ATOM 716 O O . LYS A 1 92 ? 0.738 9.310 2.481 1.00 93.88 92 LYS A O 1
ATOM 721 N N . ALA A 1 93 ? 1.525 7.591 1.264 1.00 93.88 93 ALA A N 1
ATOM 722 C CA . ALA A 1 93 ? 0.534 6.631 1.725 1.00 93.88 93 ALA A CA 1
ATOM 723 C C . ALA A 1 93 ? 0.664 6.368 3.231 1.00 93.88 93 ALA A C 1
ATOM 725 O O . ALA A 1 93 ? -0.342 6.403 3.929 1.00 93.88 93 ALA A O 1
ATOM 726 N N . ILE A 1 94 ? 1.883 6.179 3.754 1.00 92.69 94 ILE A N 1
ATOM 727 C CA . ILE A 1 94 ? 2.121 6.000 5.197 1.00 92.69 94 ILE A CA 1
ATOM 728 C C . ILE A 1 94 ? 1.643 7.223 5.981 1.00 92.69 94 ILE A C 1
ATOM 730 O O . ILE A 1 94 ? 0.989 7.065 7.010 1.00 92.69 94 ILE A O 1
ATOM 734 N N . GLN A 1 95 ? 1.969 8.433 5.519 1.00 92.31 95 GLN A N 1
ATOM 735 C CA . GLN A 1 95 ? 1.547 9.660 6.193 1.00 92.31 95 GLN A CA 1
ATOM 736 C C . GLN A 1 95 ? 0.016 9.771 6.239 1.00 92.31 95 GLN A C 1
ATOM 738 O O . GLN A 1 95 ? -0.552 9.885 7.322 1.00 92.31 95 GLN A O 1
ATOM 743 N N . SER A 1 96 ? -0.640 9.649 5.084 1.00 89.81 96 SER A 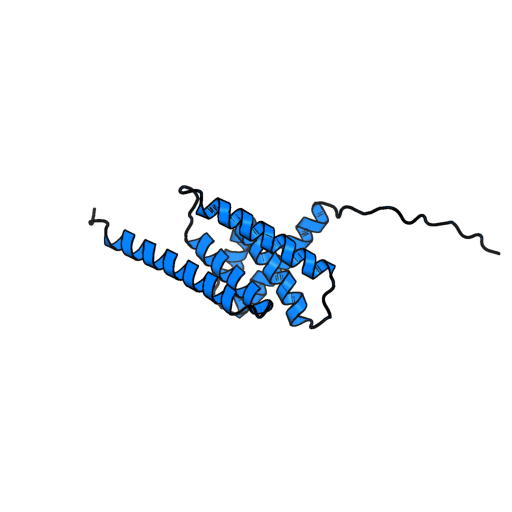N 1
ATOM 744 C CA . SER A 1 96 ? -2.102 9.702 4.963 1.00 89.81 96 SER A CA 1
ATOM 745 C C . SER A 1 96 ? -2.783 8.605 5.793 1.00 89.81 96 SER A C 1
ATOM 747 O O . SER A 1 96 ? -3.776 8.849 6.472 1.00 89.81 96 SER A O 1
ATOM 749 N N . PHE A 1 97 ? -2.215 7.396 5.813 1.00 90.44 97 PHE A N 1
ATOM 750 C CA . PHE A 1 97 ? -2.715 6.286 6.622 1.00 90.44 97 PHE A CA 1
ATOM 751 C C . PHE A 1 97 ? -2.615 6.570 8.124 1.00 90.44 97 PHE A C 1
ATOM 753 O O . PHE A 1 97 ? -3.560 6.301 8.862 1.00 90.44 97 PHE A O 1
ATOM 760 N N . ARG A 1 98 ? -1.495 7.142 8.586 1.00 89.12 98 ARG A N 1
ATOM 761 C CA . ARG A 1 98 ? -1.305 7.527 9.994 1.00 89.12 98 ARG A CA 1
ATOM 762 C C . ARG A 1 98 ? -2.322 8.574 10.439 1.00 89.12 98 ARG A C 1
ATOM 764 O O . ARG A 1 98 ? -2.885 8.442 11.521 1.00 89.12 98 ARG A O 1
ATOM 771 N N . GLU A 1 99 ? -2.575 9.573 9.602 1.00 87.25 99 GLU A N 1
ATOM 772 C CA . GLU A 1 99 ? -3.590 10.599 9.861 1.00 87.25 99 GLU A CA 1
ATOM 773 C C . GLU A 1 99 ? -4.994 9.970 9.952 1.00 87.25 99 GLU A C 1
ATOM 775 O O . GLU A 1 99 ? -5.741 10.252 10.892 1.00 87.25 99 GLU A O 1
ATOM 780 N N . GLN A 1 100 ? -5.315 9.035 9.051 1.00 83.62 100 GLN A N 1
ATOM 781 C CA . GLN A 1 100 ? -6.595 8.320 9.027 1.00 83.62 100 GLN A CA 1
ATOM 782 C C . GLN A 1 100 ? -6.821 7.452 10.278 1.00 83.62 100 GLN A C 1
ATOM 784 O O . GLN A 1 100 ? -7.904 7.478 10.860 1.00 83.62 100 GLN A O 1
ATOM 789 N N . ILE A 1 101 ? -5.817 6.694 10.735 1.00 82.88 101 ILE A N 1
ATOM 790 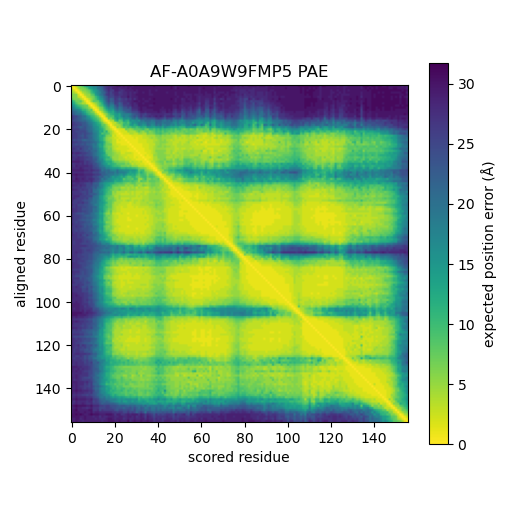C CA . ILE A 1 101 ? -5.966 5.842 11.932 1.00 82.88 101 ILE A CA 1
ATOM 791 C C . ILE A 1 101 ? -6.018 6.654 13.232 1.00 82.88 101 ILE A C 1
ATOM 793 O O . ILE A 1 101 ? -6.622 6.200 14.205 1.00 82.88 101 ILE A O 1
ATOM 797 N N . GLN A 1 102 ? -5.400 7.837 13.265 1.00 83.19 102 GLN A N 1
ATOM 798 C CA . GLN A 1 102 ? -5.404 8.719 14.434 1.00 83.19 102 GLN A CA 1
ATOM 799 C C . GLN A 1 102 ? -6.709 9.505 14.579 1.00 83.19 102 GLN A C 1
ATOM 801 O O . GLN A 1 102 ? -7.021 9.935 15.688 1.00 83.19 102 GLN A O 1
ATOM 806 N N . ASN A 1 103 ? -7.478 9.674 13.500 1.00 80.00 103 ASN A N 1
ATOM 807 C CA . ASN A 1 103 ? -8.769 10.349 13.528 1.00 80.00 103 ASN A CA 1
ATOM 808 C C . ASN A 1 103 ? -9.912 9.348 13.802 1.00 80.00 103 ASN A C 1
ATOM 810 O O . ASN A 1 103 ? -10.279 8.589 12.905 1.00 80.00 103 ASN A O 1
ATOM 814 N N . PRO A 1 104 ? -10.549 9.360 14.991 1.00 67.12 104 PRO A N 1
ATOM 815 C CA . PRO A 1 104 ? -11.595 8.395 15.344 1.00 67.12 104 PRO A CA 1
ATOM 816 C C . PRO A 1 104 ? -12.827 8.442 14.428 1.00 67.12 104 PRO A C 1
ATOM 818 O O . PRO A 1 104 ? -13.551 7.453 14.330 1.00 67.12 104 PRO A O 1
ATOM 821 N N . HIS A 1 105 ? -13.068 9.575 13.759 1.00 68.12 105 HIS A N 1
ATOM 822 C CA . HIS A 1 105 ? -14.199 9.759 12.849 1.00 68.12 105 HIS A CA 1
ATOM 823 C C . HIS A 1 105 ? -13.944 9.246 11.423 1.00 68.12 105 HIS A C 1
ATOM 825 O O . HIS A 1 105 ? -14.906 9.107 10.673 1.00 68.12 105 HIS A O 1
ATOM 831 N N . ASP A 1 106 ? -12.695 8.933 11.059 1.00 66.75 106 ASP A N 1
ATOM 832 C CA . ASP A 1 106 ? -12.296 8.544 9.692 1.00 66.75 106 ASP A CA 1
ATOM 833 C C . ASP A 1 106 ? -11.760 7.095 9.609 1.00 66.75 106 ASP A C 1
ATOM 835 O O . ASP A 1 106 ? -11.168 6.653 8.620 1.00 66.75 106 ASP A O 1
ATOM 839 N N . GLN A 1 107 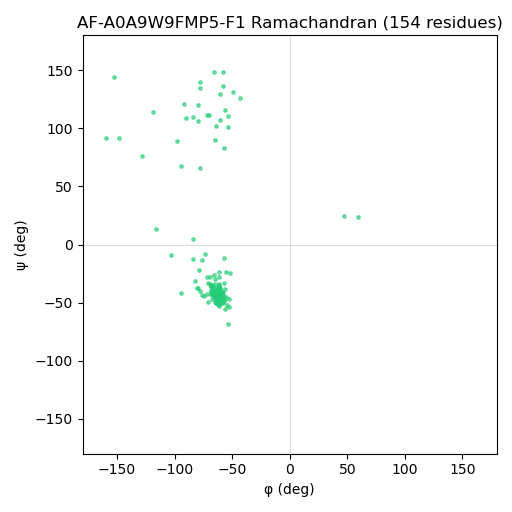? -11.984 6.306 10.666 1.00 70.38 107 GLN A N 1
ATOM 840 C CA . GLN A 1 107 ? -11.580 4.901 10.744 1.00 70.38 107 GLN A CA 1
ATOM 841 C C . GLN A 1 107 ? -12.528 3.983 9.957 1.00 70.38 107 GLN A C 1
ATOM 843 O O . GLN A 1 107 ? -13.213 3.129 10.527 1.00 70.38 107 GLN A O 1
ATOM 848 N N . ASN A 1 108 ? -12.558 4.129 8.632 1.00 82.94 108 ASN A N 1
ATOM 849 C CA . ASN A 1 108 ? -13.158 3.118 7.768 1.00 82.94 108 ASN A CA 1
ATOM 850 C C . ASN A 1 108 ? -12.249 1.875 7.731 1.00 82.94 108 ASN A C 1
ATOM 852 O O . ASN A 1 108 ? -11.137 1.909 7.201 1.00 82.94 108 ASN A O 1
ATOM 856 N N . ILE A 1 109 ? -12.731 0.782 8.324 1.00 80.81 109 ILE A N 1
ATOM 857 C CA . ILE A 1 109 ? -11.984 -0.470 8.499 1.00 80.81 109 ILE A CA 1
ATOM 858 C C . ILE A 1 109 ? -11.625 -1.094 7.150 1.00 80.81 109 ILE A C 1
ATOM 860 O O . ILE A 1 109 ? -10.504 -1.574 6.996 1.00 80.81 109 ILE A O 1
ATOM 864 N N . ASP A 1 110 ? -12.524 -1.041 6.167 1.00 82.06 110 ASP A N 1
ATOM 865 C CA . ASP A 1 110 ? -12.279 -1.624 4.847 1.00 82.06 110 ASP A CA 1
ATOM 866 C C . ASP A 1 110 ? -11.090 -0.929 4.178 1.00 82.06 110 ASP A C 1
ATOM 868 O O . ASP A 1 110 ? -10.167 -1.584 3.699 1.00 82.06 110 ASP A O 1
ATOM 872 N N . LEU A 1 111 ? -11.034 0.405 4.251 1.00 84.88 111 LEU A N 1
ATOM 873 C CA . LEU A 1 111 ? -9.896 1.176 3.739 1.00 84.88 111 LEU A CA 1
ATOM 874 C C . LEU A 1 111 ? -8.597 0.842 4.465 1.00 84.88 111 LEU A C 1
ATOM 876 O O . LEU A 1 111 ? -7.536 0.787 3.839 1.00 84.88 111 LEU A O 1
ATOM 880 N N . ILE A 1 112 ? -8.668 0.625 5.778 1.00 88.06 112 ILE A N 1
ATOM 881 C CA . ILE A 1 112 ? -7.496 0.266 6.570 1.00 88.06 112 ILE A CA 1
ATOM 882 C C . ILE A 1 112 ? -6.947 -1.089 6.121 1.00 88.06 112 ILE A C 1
ATOM 884 O O . ILE A 1 112 ? -5.751 -1.206 5.860 1.00 88.06 112 ILE A O 1
ATOM 888 N N . LEU A 1 113 ? -7.814 -2.085 5.955 1.00 86.69 113 LEU A N 1
ATOM 889 C CA . LEU A 1 113 ? -7.419 -3.428 5.534 1.00 86.69 113 LEU A CA 1
ATOM 890 C C . LEU A 1 113 ? -6.880 -3.453 4.105 1.00 86.69 113 LEU A C 1
ATOM 892 O O . LEU A 1 113 ? -5.868 -4.103 3.847 1.00 86.69 113 LEU A O 1
ATOM 896 N N . ILE A 1 114 ? -7.494 -2.699 3.193 1.00 87.19 114 ILE A N 1
ATOM 897 C CA . ILE A 1 114 ? -7.000 -2.568 1.818 1.00 87.19 114 ILE A CA 1
ATOM 898 C C . ILE A 1 114 ? -5.629 -1.889 1.816 1.00 87.19 114 ILE A C 1
ATOM 900 O O . ILE A 1 114 ? -4.720 -2.348 1.128 1.00 87.19 114 ILE A O 1
ATOM 904 N N . THR A 1 115 ? -5.432 -0.848 2.629 1.00 89.88 115 THR A N 1
ATOM 905 C CA . THR A 1 115 ? -4.118 -0.198 2.766 1.00 89.88 115 THR A CA 1
ATOM 906 C C . THR A 1 115 ? -3.067 -1.172 3.311 1.00 89.88 115 THR A C 1
ATOM 908 O O . THR A 1 115 ? -1.970 -1.254 2.758 1.00 89.88 115 THR A O 1
ATOM 911 N N . CYS A 1 116 ? -3.398 -1.963 4.339 1.00 89.38 116 CYS A N 1
ATOM 912 C CA . CYS A 1 116 ? -2.522 -3.015 4.867 1.00 89.38 116 CYS A CA 1
ATOM 913 C C . CYS A 1 116 ? -2.160 -4.058 3.797 1.00 89.38 116 CYS A C 1
ATOM 915 O O . CYS A 1 116 ? -0.995 -4.450 3.697 1.00 89.38 116 CYS A O 1
ATOM 917 N N . ALA A 1 117 ? -3.119 -4.479 2.969 1.00 88.31 117 ALA A N 1
ATOM 918 C CA . ALA A 1 117 ? -2.871 -5.411 1.871 1.00 88.31 117 ALA A CA 1
ATOM 919 C C . ALA A 1 117 ? -1.914 -4.816 0.822 1.00 88.31 117 ALA A C 1
ATOM 921 O O . ALA A 1 117 ? -0.958 -5.478 0.416 1.00 88.31 117 ALA A O 1
ATOM 922 N N . LEU A 1 118 ? -2.107 -3.551 0.437 1.00 90.62 118 LEU A N 1
ATOM 923 C CA . LEU A 1 118 ? -1.230 -2.854 -0.511 1.00 90.62 118 LEU A CA 1
ATOM 924 C C . LEU A 1 118 ? 0.196 -2.684 0.035 1.00 90.62 118 LEU A C 1
ATOM 926 O O . LEU A 1 118 ? 1.160 -2.929 -0.688 1.00 90.62 118 LEU A O 1
ATOM 930 N N . PHE A 1 119 ? 0.353 -2.332 1.315 1.00 92.00 119 PHE A N 1
ATOM 931 C CA . PHE A 1 119 ? 1.673 -2.271 1.955 1.00 92.00 119 PHE A CA 1
ATOM 932 C C . PHE A 1 119 ? 2.342 -3.641 2.036 1.00 92.00 119 PHE A C 1
ATOM 934 O O . PHE A 1 119 ? 3.534 -3.751 1.766 1.00 92.00 119 PHE A O 1
ATOM 941 N N . THR A 1 120 ? 1.577 -4.696 2.315 1.00 89.00 120 THR A N 1
ATOM 942 C CA . THR A 1 120 ? 2.091 -6.072 2.288 1.00 89.00 120 THR A CA 1
ATOM 943 C C . THR A 1 120 ? 2.637 -6.420 0.901 1.00 89.00 120 THR A C 1
ATOM 945 O O . THR A 1 120 ? 3.757 -6.914 0.798 1.00 89.00 120 THR A O 1
ATOM 948 N N . CYS A 1 121 ? 1.901 -6.099 -0.172 1.00 88.38 121 CYS A N 1
ATOM 949 C CA . CYS A 1 121 ? 2.363 -6.313 -1.548 1.00 88.38 121 CYS A CA 1
ATOM 950 C C . CYS A 1 121 ? 3.677 -5.573 -1.826 1.00 88.38 121 CYS A C 1
ATOM 952 O O . CYS A 1 121 ? 4.602 -6.144 -2.401 1.00 88.38 121 CYS A O 1
ATOM 954 N N . LEU A 1 122 ? 3.784 -4.322 -1.377 1.00 89.44 122 LEU A N 1
ATOM 955 C CA . LEU A 1 122 ? 4.977 -3.507 -1.576 1.00 89.44 122 LEU A CA 1
ATOM 956 C C . LEU A 1 122 ? 6.201 -4.052 -0.820 1.00 89.44 122 LEU A C 1
ATOM 958 O O . LEU A 1 122 ? 7.297 -4.096 -1.373 1.00 89.44 122 LEU A O 1
ATOM 962 N N . GLU A 1 123 ? 6.031 -4.505 0.423 1.00 88.94 123 GLU A N 1
ATOM 963 C CA . GLU A 1 123 ? 7.126 -5.115 1.187 1.00 88.94 123 GLU A CA 1
ATOM 964 C C . GLU A 1 123 ? 7.552 -6.467 0.595 1.00 88.94 123 GLU A C 1
ATOM 966 O O . GLU A 1 123 ? 8.746 -6.764 0.564 1.00 88.94 123 GLU A O 1
ATOM 971 N N . VAL A 1 124 ? 6.617 -7.259 0.054 1.00 86.62 124 VAL A N 1
ATOM 972 C CA . VAL A 1 124 ? 6.935 -8.498 -0.680 1.00 86.62 124 VAL A CA 1
ATOM 973 C C . VAL A 1 124 ? 7.755 -8.201 -1.937 1.00 86.62 124 VAL A C 1
ATOM 975 O O . VAL A 1 124 ? 8.761 -8.872 -2.170 1.00 86.62 124 VAL A O 1
ATOM 978 N N . LEU A 1 125 ? 7.391 -7.173 -2.712 1.00 84.25 125 LEU A N 1
ATOM 979 C CA . LEU A 1 125 ? 8.155 -6.748 -3.894 1.00 84.25 125 LEU A CA 1
ATOM 980 C C . LEU A 1 125 ? 9.581 -6.302 -3.534 1.00 84.25 125 LEU A C 1
ATOM 982 O O . LEU A 1 125 ? 10.519 -6.580 -4.278 1.00 84.25 125 LEU A O 1
ATOM 986 N N . HIS A 1 126 ? 9.767 -5.698 -2.359 1.00 83.31 126 HIS A N 1
ATOM 987 C CA . HIS A 1 126 ? 11.084 -5.343 -1.820 1.00 83.31 126 HIS A CA 1
ATOM 988 C C . HIS A 1 126 ? 11.799 -6.485 -1.076 1.00 83.31 126 HIS A C 1
ATOM 990 O O . HIS A 1 126 ? 12.871 -6.265 -0.518 1.00 83.31 126 HIS A O 1
ATOM 996 N N . SER A 1 127 ? 11.248 -7.705 -1.058 1.00 84.12 127 SER A N 1
ATOM 997 C CA . SER A 1 127 ? 11.791 -8.856 -0.310 1.00 84.12 127 SER A CA 1
ATOM 998 C C . SER A 1 127 ? 11.903 -8.640 1.214 1.00 84.12 127 SER A C 1
ATOM 1000 O O . SER A 1 127 ? 12.668 -9.322 1.899 1.00 84.12 127 SER A O 1
ATOM 1002 N N . ASN A 1 128 ? 11.102 -7.732 1.774 1.00 84.12 128 ASN A N 1
ATOM 1003 C CA . ASN A 1 128 ? 11.065 -7.386 3.197 1.00 84.12 128 ASN A CA 1
ATOM 1004 C C . ASN A 1 128 ? 9.991 -8.184 3.955 1.00 84.12 128 ASN A C 1
ATOM 1006 O O . ASN A 1 128 ? 9.013 -7.633 4.466 1.00 84.12 128 ASN A O 1
ATOM 1010 N N . SER A 1 129 ? 10.189 -9.496 4.081 1.00 81.75 129 SER A N 1
ATOM 1011 C CA . SER A 1 129 ? 9.194 -10.406 4.678 1.00 81.75 129 SER A CA 1
ATOM 1012 C C . SER A 1 129 ? 8.778 -10.042 6.113 1.00 81.75 129 SER A C 1
ATOM 1014 O O . SER A 1 129 ? 7.617 -10.214 6.470 1.00 81.75 129 SER A O 1
ATOM 1016 N N . ASN A 1 130 ? 9.688 -9.488 6.925 1.00 86.12 130 ASN A N 1
ATOM 1017 C CA . ASN A 1 130 ? 9.370 -9.065 8.296 1.00 86.12 130 ASN A CA 1
ATOM 1018 C C . ASN A 1 130 ? 8.335 -7.930 8.316 1.00 86.12 130 ASN A C 1
ATOM 1020 O O . ASN A 1 130 ? 7.327 -8.025 9.004 1.00 86.12 130 ASN A O 1
ATOM 1024 N N . ARG A 1 131 ? 8.537 -6.891 7.494 1.00 84.50 131 ARG A N 1
ATOM 1025 C CA . ARG A 1 131 ? 7.615 -5.746 7.418 1.00 84.50 131 ARG A CA 1
ATOM 1026 C C . ARG A 1 131 ? 6.281 -6.131 6.785 1.00 84.50 131 ARG A C 1
ATOM 1028 O O . ARG A 1 131 ? 5.241 -5.620 7.186 1.00 84.50 131 ARG A O 1
ATOM 1035 N N . ALA A 1 132 ? 6.303 -7.053 5.821 1.00 84.06 132 ALA A N 1
ATOM 1036 C CA . ALA A 1 132 ? 5.082 -7.639 5.280 1.00 84.06 132 ALA A CA 1
ATOM 1037 C C . ALA A 1 132 ? 4.259 -8.316 6.392 1.00 84.06 132 ALA A C 1
ATOM 1039 O O . ALA A 1 132 ? 3.053 -8.091 6.485 1.00 84.06 132 ALA A O 1
ATOM 1040 N N . MET A 1 133 ? 4.913 -9.078 7.276 1.00 85.94 133 MET A N 1
ATOM 1041 C CA . MET A 1 133 ? 4.245 -9.724 8.407 1.00 85.94 133 MET A CA 1
ATOM 1042 C C . MET A 1 133 ? 3.683 -8.710 9.411 1.00 85.94 133 MET A C 1
ATOM 1044 O O . MET A 1 133 ? 2.546 -8.880 9.846 1.00 85.94 133 MET A O 1
ATOM 1048 N N . ASP A 1 134 ? 4.407 -7.625 9.704 1.0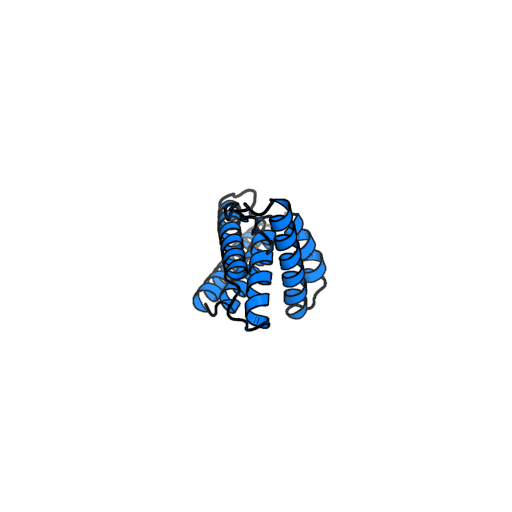0 89.12 134 ASP A N 1
ATOM 1049 C CA . ASP A 1 134 ? 3.918 -6.547 10.580 1.00 89.12 134 ASP A CA 1
ATOM 1050 C C . ASP A 1 134 ? 2.601 -5.936 10.055 1.00 89.12 134 ASP A C 1
ATOM 1052 O O . ASP A 1 134 ? 1.671 -5.669 10.822 1.00 89.12 134 ASP A O 1
ATOM 1056 N N . HIS A 1 135 ? 2.485 -5.733 8.736 1.00 86.88 135 HIS A N 1
ATOM 1057 C CA . HIS A 1 135 ? 1.261 -5.214 8.116 1.00 86.88 135 HIS A CA 1
ATOM 1058 C C . HIS A 1 135 ? 0.093 -6.203 8.189 1.00 86.88 135 HIS A C 1
ATOM 1060 O O . HIS A 1 135 ? -1.041 -5.785 8.451 1.00 86.88 135 HIS A O 1
ATOM 1066 N N . VAL A 1 136 ? 0.363 -7.496 7.993 1.00 85.81 136 VAL A N 1
ATOM 1067 C CA . VAL A 1 136 ? -0.639 -8.562 8.130 1.00 85.81 136 VAL A CA 1
ATOM 1068 C C . VAL A 1 136 ? -1.117 -8.663 9.575 1.00 85.81 136 VAL A C 1
ATOM 1070 O O . VAL A 1 136 ? -2.324 -8.647 9.818 1.00 85.81 136 VAL A O 1
ATOM 1073 N N . GLU A 1 137 ? -0.198 -8.712 10.540 1.00 88.06 137 GLU A N 1
ATOM 1074 C CA . GLU A 1 137 ? -0.537 -8.797 11.960 1.00 88.06 137 GLU A CA 1
ATOM 1075 C C . GLU A 1 137 ? -1.349 -7.577 12.402 1.00 88.06 137 GLU A C 1
ATOM 1077 O O . GLU A 1 137 ? -2.415 -7.734 13.001 1.00 88.06 137 GLU A O 1
ATOM 1082 N N . GLY A 1 138 ? -0.921 -6.369 12.027 1.00 85.75 138 GLY A N 1
ATOM 1083 C CA . GLY A 1 138 ? -1.673 -5.144 12.294 1.00 85.75 138 GLY A CA 1
ATOM 1084 C C . GLY A 1 138 ? -3.102 -5.195 11.739 1.00 85.75 138 GLY A C 1
ATOM 1085 O O . GLY A 1 138 ? -4.054 -4.877 12.455 1.00 85.75 138 GLY A O 1
ATOM 1086 N N . GLY A 1 139 ? -3.276 -5.659 10.497 1.00 84.94 139 GLY A N 1
ATOM 1087 C CA . GLY A 1 139 ? -4.597 -5.836 9.884 1.00 84.94 139 GLY A CA 1
ATOM 1088 C C . GLY A 1 139 ? -5.474 -6.849 10.629 1.00 84.94 139 GLY A C 1
ATOM 1089 O O . GLY A 1 139 ? -6.644 -6.575 10.916 1.00 84.94 139 GLY A O 1
ATOM 1090 N N . VAL A 1 140 ? -4.906 -7.994 11.018 1.00 85.81 140 VAL A N 1
ATOM 1091 C CA . VAL A 1 140 ? -5.608 -9.033 11.791 1.00 85.81 140 VAL A CA 1
ATOM 1092 C C . VAL A 1 140 ? -6.029 -8.514 13.166 1.00 85.81 140 VAL A C 1
ATOM 1094 O O . VAL A 1 140 ? -7.172 -8.728 13.575 1.00 85.81 140 VAL A O 1
ATOM 1097 N N . GLN A 1 141 ? -5.163 -7.790 13.877 1.00 86.75 141 GLN A N 1
ATOM 1098 C CA . GLN A 1 141 ? -5.496 -7.234 15.194 1.00 86.75 141 GLN A CA 1
ATOM 1099 C C . GLN A 1 141 ? -6.661 -6.237 15.128 1.00 86.75 141 GLN A C 1
ATOM 1101 O O . GLN A 1 141 ? -7.518 -6.216 16.020 1.00 86.75 141 GLN A O 1
ATOM 1106 N N . ILE A 1 142 ? -6.743 -5.448 14.055 1.00 84.31 142 ILE A N 1
ATOM 1107 C CA . ILE A 1 142 ? -7.861 -4.526 13.820 1.00 84.31 142 ILE A CA 1
ATOM 1108 C C . ILE A 1 142 ? -9.165 -5.302 13.603 1.00 84.31 142 ILE A C 1
ATOM 1110 O O . ILE A 1 142 ? -10.173 -4.980 14.237 1.00 84.31 142 ILE A O 1
ATOM 1114 N N . LEU A 1 143 ? -9.146 -6.361 12.786 1.00 80.62 143 LEU A N 1
ATOM 1115 C CA . LEU A 1 143 ? -10.306 -7.240 12.590 1.00 80.62 143 LEU A CA 1
ATOM 1116 C C . LEU A 1 143 ? -10.768 -7.873 13.907 1.00 80.62 143 LEU A C 1
ATOM 1118 O O . LEU A 1 143 ? -11.944 -7.784 14.264 1.00 80.62 143 LEU A O 1
ATOM 1122 N N . LEU A 1 144 ? -9.843 -8.459 14.671 1.00 81.50 144 LEU A N 1
ATOM 1123 C CA . LEU A 1 144 ? -10.151 -9.116 15.943 1.00 81.50 144 LEU A CA 1
ATOM 1124 C C . LEU A 1 144 ? -10.728 -8.144 16.976 1.00 81.50 144 LEU A C 1
ATOM 1126 O O . LEU A 1 144 ? -11.680 -8.486 17.681 1.00 81.50 144 LEU A O 1
ATOM 1130 N N . SER A 1 145 ? -10.196 -6.924 17.056 1.00 81.56 145 SER A N 1
ATOM 1131 C CA . SER A 1 145 ? -10.715 -5.883 17.952 1.00 81.56 145 SER A CA 1
ATOM 1132 C C . SER A 1 145 ? -12.167 -5.520 17.622 1.00 81.56 145 SER A C 1
ATOM 1134 O O . SER A 1 145 ? -12.975 -5.282 18.520 1.00 81.56 145 SER A O 1
ATOM 1136 N N . ARG A 1 146 ? -12.536 -5.539 16.338 1.00 71.50 146 ARG A N 1
ATOM 1137 C CA . ARG A 1 146 ? -13.891 -5.215 15.875 1.00 71.50 146 ARG A CA 1
ATOM 1138 C C . ARG A 1 146 ? -14.879 -6.358 16.078 1.00 71.50 146 ARG A C 1
ATOM 1140 O O . ARG A 1 146 ? -15.991 -6.096 16.530 1.00 71.50 146 ARG A O 1
ATOM 1147 N N . LEU A 1 147 ? -14.471 -7.605 15.837 1.00 74.88 147 LEU A N 1
ATOM 1148 C CA . LEU A 1 147 ? -15.301 -8.783 16.129 1.00 74.88 147 LEU A CA 1
ATOM 1149 C C . LEU A 1 147 ? -15.633 -8.877 17.625 1.00 74.88 147 LEU A C 1
ATOM 1151 O O . LEU A 1 147 ? -16.772 -9.165 17.990 1.00 74.88 147 LEU A O 1
ATOM 1155 N N . LYS A 1 148 ? -14.670 -8.543 18.494 1.00 73.81 148 LYS A N 1
ATOM 1156 C CA . LYS A 1 148 ? -14.895 -8.455 19.944 1.00 73.81 148 LYS A CA 1
ATOM 1157 C C . LYS A 1 148 ? -15.917 -7.371 20.298 1.00 73.81 148 LYS A C 1
ATOM 1159 O O . LYS A 1 148 ? -16.870 -7.667 21.009 1.00 73.81 148 LYS A O 1
ATOM 1164 N N . CYS A 1 149 ? -15.794 -6.155 19.763 1.00 60.25 149 CYS A N 1
ATOM 1165 C CA . CYS A 1 149 ? -16.782 -5.094 20.007 1.00 60.25 149 CYS A CA 1
ATOM 1166 C C . CYS A 1 149 ? -18.188 -5.438 19.482 1.00 60.25 149 CYS A C 1
ATOM 1168 O O . CYS A 1 149 ? -19.170 -5.141 20.159 1.00 60.25 149 CYS A O 1
ATOM 1170 N N . ALA A 1 150 ? -18.299 -6.093 18.321 1.00 59.75 150 ALA A N 1
ATOM 1171 C CA . ALA A 1 150 ? -19.583 -6.526 17.764 1.00 59.75 150 ALA A CA 1
ATOM 1172 C C . ALA A 1 150 ? -20.272 -7.594 18.635 1.00 59.75 150 ALA A C 1
ATOM 1174 O O . ALA A 1 150 ? -21.490 -7.579 18.776 1.00 59.75 150 ALA A O 1
ATOM 1175 N N . SER A 1 151 ? -19.499 -8.474 19.282 1.00 58.91 151 SER A N 1
ATOM 1176 C CA . SER A 1 151 ? -20.024 -9.487 20.212 1.00 58.91 151 SER A CA 1
ATOM 1177 C C . SER A 1 151 ? -20.484 -8.942 21.575 1.00 58.91 151 SER A C 1
ATOM 1179 O O . SER A 1 151 ? -21.080 -9.683 22.352 1.00 58.91 151 SER A O 1
ATOM 1181 N N . ILE A 1 152 ? -20.221 -7.662 21.876 1.00 57.28 152 ILE A N 1
ATOM 1182 C CA . ILE A 1 152 ? -20.535 -7.022 23.169 1.00 57.28 152 ILE A CA 1
ATOM 1183 C C . ILE A 1 152 ? -21.787 -6.120 23.084 1.00 57.28 152 ILE A C 1
ATOM 1185 O O . ILE A 1 152 ? -22.303 -5.690 24.115 1.00 57.28 152 ILE A O 1
ATOM 1189 N N . GLN A 1 153 ? -22.336 -5.846 21.894 1.00 45.44 153 GLN A N 1
ATOM 1190 C CA . GLN A 1 153 ? -23.586 -5.082 21.778 1.00 45.44 153 GLN A CA 1
ATOM 1191 C C . GLN A 1 153 ? -24.809 -5.980 22.059 1.00 45.44 153 GLN A C 1
ATOM 1193 O O . GLN A 1 153 ? -25.005 -6.960 21.337 1.00 45.44 153 GLN A O 1
ATOM 1198 N N . PRO A 1 154 ? -25.650 -5.676 23.073 1.00 44.75 154 PRO A N 1
ATOM 1199 C CA . PRO A 1 154 ? -26.886 -6.419 23.291 1.00 44.75 154 PRO A CA 1
ATOM 1200 C C . PRO A 1 154 ? -27.857 -6.202 22.115 1.00 44.75 154 PRO A C 1
ATOM 1202 O O . PRO A 1 154 ? -27.841 -5.126 21.505 1.00 44.75 154 PRO A O 1
ATOM 1205 N N . PRO A 1 155 ? -28.695 -7.203 21.781 1.00 47.94 155 PRO A N 1
ATOM 1206 C CA . PRO A 1 155 ? -29.702 -7.061 20.734 1.00 47.94 155 PRO A CA 1
ATOM 1207 C C . PRO A 1 155 ? -30.644 -5.894 21.066 1.00 47.94 155 PRO A C 1
ATOM 1209 O O . PRO A 1 155 ? -31.032 -5.724 22.223 1.00 47.94 155 PRO A O 1
ATOM 1212 N N . LYS A 1 156 ? -30.957 -5.080 20.049 1.00 48.56 156 LYS A N 1
ATOM 1213 C CA . LYS A 1 156 ? -31.978 -4.026 20.134 1.00 48.56 156 LYS A CA 1
ATOM 1214 C C . LYS A 1 156 ? -33.364 -4.613 20.360 1.00 48.56 156 LYS A C 1
ATOM 1216 O O . LYS A 1 156 ? -33.637 -5.681 19.769 1.00 48.56 156 LYS A O 1
#

Foldseek 3Di:
DDDDDDDDPDDPPPDDPVNLVVLLLVQLQQLLVVVCVVVVDPCSNPVLNVCLVVALLSSLLSSLLSLLVVCLVVVPPDPVVSVVSSVVSNVSNVVSLVVQVVDPVNCPLVVLLSSLVSQLSNCVSVVNNVVSVVSVVVNVVSVVVVVVVVVPDDDD

Sequence (156 aa):
MSNVEKRSPNATNALAPAEKRQDVQFFCSEATGILSGFFPSDCWDRFLSQLTHQHPTIRHAAAAVGAAYEQYALRAPGEKTTENFALQQYSKAIQSFREQIQNPHDQNIDLILITCALFTCLEVLHSNSNRAMDHVEGGVQILLSRLKCASIQPPK

Radius of gyration: 19.88 Å; Cα contacts (8 Å, |Δi|>4): 137; chains: 1; bounding box: 64×41×65 Å

pLDDT: mean 75.38, std 17.07, range [31.41, 94.06]

Organism: NCBI:txid1131581

Nearest PDB structures (foldseek):
  6y44-assembly1_A-2  TM=5.246E-01  e=4.959E+00  Homo sapiens